Protein AF-A0A4Y8IA30-F1 (afdb_monomer)

Foldseek 3Di:
DDPPPDPPVVPFDKDWDDDDDQKIKMKGQPVVLVVVQVPDPQKDWDDFDADPVRDTRMTMIMGGPVCQQVSCVSVVHDGDDDPPVRVVVVVVVVVVVVVVVVVVVVVVVVVVVD

Solvent-accessible surface area (backbone atoms only — not comparable to full-atom values): 6814 Å² total; per-residue (Å²): 137,81,85,76,75,70,78,70,71,73,73,69,57,68,50,76,46,84,68,51,96,63,30,32,31,35,43,39,40,49,63,68,54,47,62,59,52,70,71,38,90,70,45,43,82,73,48,78,39,64,47,100,84,71,42,79,54,35,38,29,36,37,33,42,56,91,48,44,49,61,52,24,54,70,69,74,41,86,60,77,78,79,52,67,70,59,52,54,51,51,53,53,54,51,53,54,50,53,53,50,52,53,51,50,54,52,56,57,53,60,65,72,76,110

Sequence (114 aa):
MNKAKQEIKNSEVSEIWLYGRGFYKCYIENLDVVKLIMRWSSVERCSIYYTSSMRIFAYDFVFPTPTYNRVAKALGMPMKSKSIKRVIQGQRLHEVDRIAQFKSSILSSEAVLK

pLDDT: mean 85.55, std 16.03, range [39.78, 97.31]

Nearest PDB structures (foldseek):
  8ceh-assembly1_Aa  TM=5.049E-01  e=7.220E-01  Saccharomyces cerevisiae
  2npf-assembly1_A  TM=5.535E-01  e=2.269E+00  Saccharomyces cerevisiae

Structure (mmCIF, N/CA/C/O backbone):
data_AF-A0A4Y8IA30-F1
#
_entry.id   AF-A0A4Y8IA30-F1
#
loop_
_atom_site.group_PDB
_atom_site.id
_atom_site.type_symbol
_atom_site.label_atom_id
_atom_site.label_alt_id
_atom_site.label_comp_id
_atom_site.label_asym_id
_atom_site.label_entity_id
_atom_site.label_seq_id
_atom_site.pdbx_PDB_ins_code
_atom_site.Cartn_x
_atom_site.Cartn_y
_atom_site.Cartn_z
_atom_site.occupancy
_atom_site.B_iso_or_equiv
_atom_site.auth_seq_id
_atom_site.auth_comp_id
_atom_site.auth_asym_id
_atom_site.auth_atom_id
_atom_site.pdbx_PDB_model_num
ATOM 1 N N . MET A 1 1 ? -14.027 12.997 41.404 1.00 42.62 1 MET A N 1
ATOM 2 C CA . MET A 1 1 ? -14.321 11.816 40.564 1.00 42.62 1 MET A CA 1
ATOM 3 C C . MET A 1 1 ? -14.423 12.228 39.100 1.00 42.62 1 MET A C 1
ATOM 5 O O . MET A 1 1 ? -15.247 13.063 38.762 1.00 42.62 1 MET A O 1
ATOM 9 N N . ASN A 1 2 ? -13.561 11.632 38.272 1.00 45.56 2 ASN A N 1
ATOM 10 C CA . ASN A 1 2 ? -13.691 11.423 36.823 1.00 45.56 2 ASN A CA 1
ATOM 11 C C . ASN A 1 2 ? -13.614 12.636 35.869 1.00 45.56 2 ASN A C 1
ATOM 13 O O . ASN A 1 2 ? -14.472 12.822 35.014 1.00 45.56 2 ASN A O 1
ATOM 17 N N . LYS A 1 3 ? -12.491 13.371 35.914 1.00 39.78 3 LYS A N 1
ATOM 18 C CA . LYS A 1 3 ? -11.918 14.049 34.725 1.00 39.78 3 LYS A CA 1
ATOM 19 C C . LYS A 1 3 ? -10.859 13.190 34.006 1.00 39.78 3 LYS A C 1
ATOM 21 O O . LYS A 1 3 ? -10.112 13.686 33.179 1.00 39.78 3 LYS A O 1
ATOM 26 N N . ALA A 1 4 ? -10.847 11.883 34.271 1.00 44.16 4 ALA A N 1
ATOM 27 C CA . ALA A 1 4 ? -10.115 10.878 33.500 1.00 44.16 4 ALA A CA 1
ATOM 28 C C . ALA A 1 4 ? -10.933 10.406 32.280 1.00 44.16 4 ALA A C 1
ATOM 30 O O . ALA A 1 4 ? -11.013 9.216 32.002 1.00 44.16 4 ALA A O 1
ATOM 31 N N . LYS A 1 5 ? -11.576 11.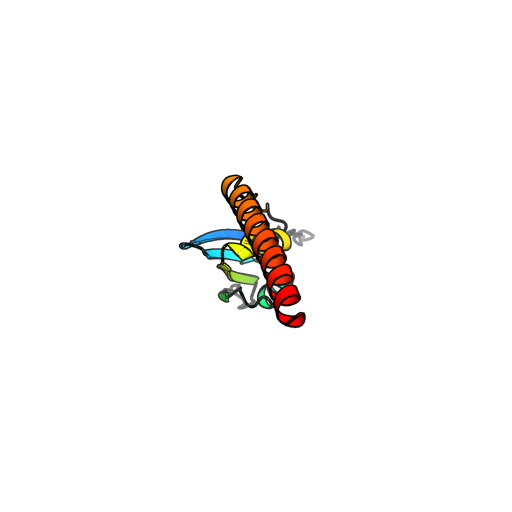343 31.568 1.00 44.34 5 LYS A N 1
ATOM 32 C CA . LYS A 1 5 ? -11.934 11.143 30.157 1.00 44.34 5 LYS A CA 1
ATOM 33 C C . LYS A 1 5 ? -10.656 11.460 29.382 1.00 44.34 5 LYS A C 1
ATOM 35 O O . LYS A 1 5 ? -10.456 12.583 28.952 1.00 44.34 5 LYS A O 1
ATOM 40 N N . GLN A 1 6 ? -9.645 10.606 29.500 1.00 45.28 6 GLN A N 1
ATOM 41 C CA . GLN A 1 6 ? -9.434 9.576 28.490 1.00 45.28 6 GLN A CA 1
ATOM 42 C C . GLN A 1 6 ? -9.240 10.242 27.123 1.00 45.28 6 GLN A C 1
ATOM 44 O O . GLN A 1 6 ? -9.861 9.879 26.132 1.00 45.28 6 GLN A O 1
ATOM 49 N N . GLU A 1 7 ? -8.329 11.218 27.085 1.00 40.41 7 GLU A N 1
ATOM 50 C CA . GLU A 1 7 ? -7.444 11.424 25.944 1.00 40.41 7 GLU A CA 1
ATOM 51 C C . GLU A 1 7 ? -6.614 10.143 25.768 1.00 40.41 7 GLU A C 1
ATOM 53 O O . GLU A 1 7 ? -5.405 10.108 25.983 1.00 40.41 7 GLU A O 1
ATOM 58 N N . ILE A 1 8 ? -7.267 9.048 25.367 1.00 46.12 8 ILE A N 1
ATOM 59 C CA . ILE A 1 8 ? -6.595 8.095 24.501 1.00 46.12 8 ILE A CA 1
ATOM 60 C C . ILE A 1 8 ? -6.456 8.887 23.213 1.00 46.12 8 ILE A C 1
ATOM 62 O O . ILE A 1 8 ? -7.348 8.938 22.369 1.00 46.12 8 ILE A O 1
ATOM 66 N N . LYS A 1 9 ? -5.351 9.623 23.138 1.00 42.50 9 LYS A N 1
ATOM 67 C CA . LYS A 1 9 ? -4.758 10.053 21.890 1.00 42.50 9 LYS A CA 1
ATOM 68 C C . LYS A 1 9 ? -4.542 8.734 21.159 1.00 42.50 9 LYS A C 1
ATOM 70 O O . LYS A 1 9 ? -3.565 8.050 21.443 1.00 42.50 9 LYS A O 1
ATOM 75 N N . ASN A 1 10 ? -5.541 8.298 20.386 1.00 45.31 10 ASN A N 1
ATOM 76 C CA . ASN A 1 10 ? -5.450 7.112 19.552 1.00 45.31 10 ASN A CA 1
ATOM 77 C C . ASN A 1 10 ? -4.227 7.375 18.683 1.00 45.31 10 ASN A C 1
ATOM 79 O O . ASN A 1 10 ? -4.275 8.188 17.762 1.00 45.31 10 ASN A O 1
ATOM 83 N N . SER A 1 11 ? -3.092 6.802 19.069 1.00 51.75 11 SER A N 1
ATOM 84 C CA . SER A 1 11 ? -1.942 6.690 18.201 1.00 51.75 11 SER A CA 1
ATOM 85 C C . SER A 1 11 ? -2.440 5.782 17.099 1.00 51.75 11 SER A C 1
ATOM 87 O O . SER A 1 11 ? -2.494 4.577 17.307 1.00 51.75 11 SER A O 1
ATOM 89 N N . GLU A 1 12 ? -2.960 6.368 16.024 1.00 73.69 12 GLU A N 1
ATOM 90 C CA . GLU A 1 12 ? -3.575 5.616 14.939 1.00 73.69 12 GLU A CA 1
ATOM 91 C C . GLU A 1 12 ? -2.552 4.597 14.451 1.00 73.69 12 GLU A C 1
ATOM 93 O O . GLU A 1 12 ? -1.518 4.959 13.880 1.00 73.69 12 GLU A O 1
ATOM 98 N N . VAL A 1 13 ? -2.793 3.323 14.760 1.00 85.50 13 VAL A N 1
ATOM 99 C CA . VAL A 1 13 ? -1.833 2.276 14.441 1.00 85.50 13 VAL A CA 1
ATOM 100 C C . VAL A 1 13 ? -2.026 1.931 12.975 1.00 85.50 13 VAL A C 1
ATOM 102 O O . VAL A 1 13 ? -3.135 1.682 12.495 1.00 85.50 13 VAL A O 1
ATOM 105 N N . SER A 1 14 ? -0.932 1.988 12.227 1.00 92.75 14 SER A N 1
ATOM 106 C CA . SER A 1 14 ? -0.885 1.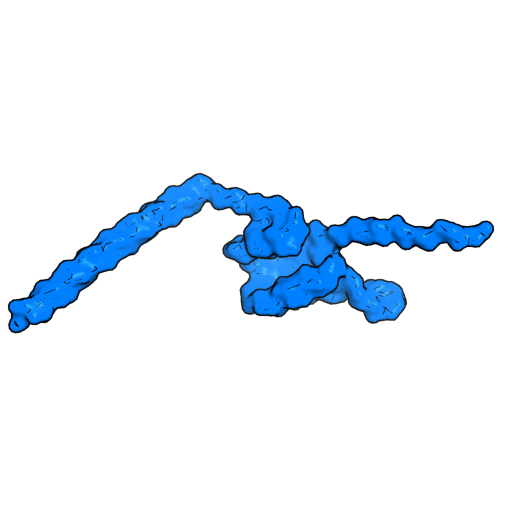565 10.836 1.00 92.75 14 SER A CA 1
ATOM 107 C C . SER A 1 14 ? 0.387 0.778 10.607 1.00 92.75 14 SER A C 1
ATOM 109 O O . SER A 1 14 ? 1.478 1.205 10.985 1.00 92.75 14 SER A O 1
ATOM 111 N N . GLU A 1 15 ? 0.243 -0.373 9.967 1.00 95.00 15 GLU A N 1
ATOM 112 C CA . GLU A 1 15 ? 1.348 -1.289 9.721 1.00 95.00 15 GLU A CA 1
ATOM 113 C C . GLU A 1 15 ? 1.314 -1.779 8.278 1.00 95.00 15 GLU A C 1
ATOM 115 O O . GLU A 1 15 ? 0.249 -1.927 7.680 1.00 95.00 15 GLU A O 1
ATOM 120 N N . ILE A 1 16 ? 2.493 -2.042 7.711 1.00 96.00 16 ILE A N 1
ATOM 121 C CA . ILE A 1 16 ? 2.649 -2.666 6.396 1.00 96.00 16 ILE A CA 1
ATOM 122 C C . ILE A 1 16 ? 3.647 -3.811 6.533 1.00 96.00 16 ILE A C 1
ATOM 124 O O . ILE A 1 16 ? 4.784 -3.595 6.953 1.00 96.00 16 ILE A O 1
ATOM 128 N N . TRP A 1 17 ? 3.275 -5.007 6.088 1.00 96.00 17 TRP A N 1
ATOM 129 C CA . TRP A 1 17 ? 4.161 -6.169 6.076 1.00 96.00 17 TRP A CA 1
ATOM 130 C C . TRP A 1 17 ? 4.082 -6.934 4.756 1.00 96.00 17 TRP A C 1
ATOM 132 O O . TRP A 1 17 ? 3.173 -6.759 3.940 1.00 96.00 17 TRP A O 1
ATOM 142 N N . LEU A 1 18 ? 5.101 -7.757 4.501 1.00 95.38 18 LEU A N 1
ATOM 143 C CA . LEU A 1 18 ? 5.128 -8.626 3.329 1.00 95.38 18 LEU A CA 1
ATOM 144 C C . LEU A 1 18 ? 4.069 -9.722 3.500 1.00 95.38 18 LEU A C 1
ATOM 146 O O . LEU A 1 18 ? 4.085 -10.435 4.497 1.00 95.38 18 LEU A O 1
ATOM 150 N N . TYR A 1 19 ? 3.173 -9.858 2.525 1.00 94.25 19 TYR A N 1
ATOM 151 C CA . TYR A 1 19 ? 2.104 -10.862 2.556 1.00 94.25 19 TYR A CA 1
ATOM 152 C C . TYR A 1 19 ? 2.436 -12.081 1.696 1.00 94.25 19 TYR A C 1
ATOM 154 O O . TYR A 1 19 ? 2.151 -13.215 2.061 1.00 94.25 19 TYR A O 1
ATOM 162 N N . GLY A 1 20 ? 3.089 -11.844 0.559 1.00 92.06 20 GLY A N 1
ATOM 163 C CA . GLY A 1 20 ? 3.477 -12.887 -0.377 1.00 92.06 20 GLY A CA 1
ATOM 164 C C . GLY A 1 20 ? 4.400 -12.349 -1.460 1.00 92.06 20 GLY A C 1
ATOM 165 O O . GLY A 1 20 ? 4.756 -11.167 -1.483 1.00 92.06 20 GLY A O 1
ATOM 166 N N . ARG A 1 21 ? 4.809 -13.216 -2.390 1.00 93.00 21 ARG A N 1
ATOM 167 C CA . ARG A 1 21 ? 5.714 -12.823 -3.475 1.00 93.00 21 ARG A CA 1
ATOM 168 C C . ARG A 1 21 ? 5.062 -11.747 -4.344 1.00 93.00 21 ARG A C 1
ATOM 170 O O . ARG A 1 21 ? 4.143 -12.023 -5.100 1.00 93.00 21 ARG A O 1
ATOM 177 N N . GLY A 1 22 ? 5.583 -10.525 -4.254 1.00 92.12 22 GLY A N 1
ATOM 178 C CA . GLY A 1 22 ? 5.088 -9.383 -5.020 1.00 92.12 22 GLY A CA 1
ATOM 179 C C . GLY A 1 22 ? 3.942 -8.612 -4.358 1.00 92.12 22 GLY A C 1
ATOM 180 O O . GLY A 1 22 ? 3.552 -7.582 -4.908 1.00 92.12 22 GLY A O 1
ATOM 181 N N . PHE A 1 23 ? 3.473 -9.020 -3.175 1.00 95.88 23 PHE A N 1
ATOM 182 C CA . PHE A 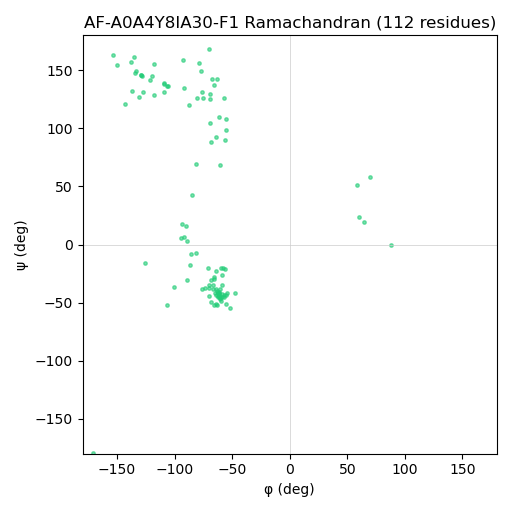1 23 ? 2.329 -8.415 -2.488 1.00 95.88 23 PHE A CA 1
ATOM 183 C C . PHE A 1 23 ? 2.647 -8.034 -1.041 1.00 95.88 23 PHE A C 1
ATOM 185 O O . PHE A 1 23 ? 3.381 -8.722 -0.329 1.00 95.88 23 PHE A O 1
ATOM 192 N N . TYR A 1 24 ? 2.045 -6.938 -0.602 1.00 97.00 24 TYR A N 1
ATOM 193 C CA . TYR A 1 24 ? 2.076 -6.443 0.767 1.00 97.00 24 TYR A CA 1
ATOM 194 C C . TYR A 1 24 ? 0.664 -6.421 1.328 1.00 97.00 24 TYR A C 1
ATOM 196 O O . TYR A 1 24 ? -0.308 -6.329 0.577 1.00 97.00 24 TYR A O 1
ATOM 204 N N . LYS A 1 25 ? 0.575 -6.485 2.650 1.00 97.31 25 LYS A N 1
ATOM 205 C CA . LYS A 1 25 ? -0.659 -6.275 3.389 1.00 97.31 25 LYS A CA 1
ATOM 206 C C . LYS A 1 25 ? -0.471 -5.093 4.329 1.00 97.31 25 LYS A C 1
ATOM 208 O O . LYS A 1 25 ? 0.641 -4.874 4.814 1.00 97.31 25 LYS A O 1
ATOM 213 N N . CYS A 1 26 ? -1.520 -4.307 4.528 1.00 96.44 26 CYS A N 1
ATOM 214 C CA . CYS A 1 26 ? -1.533 -3.256 5.532 1.00 96.44 26 CYS A CA 1
ATOM 215 C C . CYS A 1 26 ? -2.762 -3.337 6.424 1.00 96.44 26 CYS A C 1
ATOM 217 O O . CYS A 1 26 ? -3.842 -3.686 5.950 1.00 96.44 26 CYS A O 1
ATOM 219 N N . TYR A 1 27 ? -2.547 -2.966 7.681 1.00 96.88 27 TYR A N 1
ATOM 220 C CA . TYR A 1 27 ? -3.556 -2.746 8.710 1.00 96.88 27 TYR A CA 1
ATOM 221 C C . TYR A 1 27 ? -3.707 -1.244 8.931 1.00 96.88 27 TYR A C 1
ATOM 223 O O . TYR A 1 27 ? -2.701 -0.527 8.972 1.00 96.88 27 TYR A O 1
ATOM 231 N N . ILE A 1 28 ? -4.947 -0.767 9.033 1.00 95.56 28 ILE A N 1
ATOM 232 C CA . ILE A 1 28 ? -5.257 0.661 9.144 1.00 95.56 28 ILE A CA 1
ATOM 233 C C . ILE A 1 28 ? -6.434 0.875 10.099 1.00 95.56 28 ILE A C 1
ATOM 235 O O . ILE A 1 28 ? -7.547 0.422 9.819 1.00 95.56 28 ILE A O 1
ATOM 239 N N . GLU A 1 29 ? -6.212 1.639 11.169 1.00 95.31 29 GLU A N 1
ATOM 240 C CA . GLU A 1 29 ? -7.273 2.102 12.084 1.00 95.31 29 GLU A CA 1
ATOM 241 C C . GLU A 1 29 ? -7.898 3.435 11.653 1.00 95.31 29 GLU A C 1
ATOM 243 O O . GLU A 1 29 ? -9.086 3.679 11.872 1.00 95.31 29 GLU A O 1
ATOM 248 N N . ASN A 1 30 ? -7.126 4.305 10.991 1.00 92.62 30 ASN A N 1
ATOM 249 C CA . ASN A 1 30 ? -7.633 5.586 10.504 1.00 92.62 30 ASN A CA 1
ATOM 250 C C . ASN A 1 30 ? -8.623 5.379 9.341 1.00 92.62 30 ASN A C 1
ATOM 252 O O . ASN A 1 30 ? -8.240 5.139 8.190 1.00 92.62 30 ASN A O 1
ATOM 256 N N . LEU A 1 31 ? -9.915 5.537 9.637 1.00 90.94 31 LEU A N 1
ATOM 257 C CA . LEU A 1 31 ? -11.003 5.328 8.680 1.00 90.94 31 LEU A CA 1
ATOM 258 C C . LEU A 1 31 ? -10.997 6.303 7.492 1.00 90.94 31 LEU A C 1
ATOM 260 O O . LEU A 1 31 ? -11.554 5.980 6.441 1.00 90.94 31 LEU A O 1
ATOM 264 N N . ASP A 1 32 ? -10.386 7.478 7.608 1.00 92.19 32 ASP A N 1
ATOM 265 C CA . ASP A 1 32 ? -10.283 8.415 6.487 1.00 92.19 32 ASP A CA 1
ATOM 266 C C . ASP A 1 32 ? -9.214 7.968 5.488 1.00 92.19 32 ASP A C 1
ATOM 268 O O . ASP A 1 32 ? -9.443 8.006 4.273 1.00 92.19 32 ASP A O 1
ATOM 272 N N . VAL A 1 33 ? -8.098 7.422 5.979 1.00 93.38 33 VAL A N 1
ATOM 273 C CA . VAL A 1 33 ? -7.092 6.785 5.120 1.00 93.38 33 VAL A CA 1
ATOM 274 C C . VAL A 1 33 ? -7.652 5.518 4.468 1.00 93.38 33 VAL A C 1
ATOM 276 O O . VAL A 1 33 ? -7.431 5.293 3.276 1.00 93.38 33 VAL A O 1
ATOM 279 N N . VAL A 1 34 ? -8.459 4.735 5.191 1.00 93.69 34 VAL A N 1
ATOM 280 C CA . VAL A 1 34 ? -9.196 3.585 4.631 1.00 93.69 34 VAL A CA 1
ATOM 281 C C . VAL A 1 34 ? -10.059 4.012 3.441 1.00 93.69 34 VAL A C 1
ATOM 283 O O . VAL A 1 34 ? -9.943 3.429 2.361 1.00 93.69 34 VAL A O 1
ATOM 286 N N . LYS A 1 35 ? -10.891 5.054 3.591 1.00 92.25 35 LYS A N 1
ATOM 287 C CA . LYS A 1 35 ? -11.751 5.563 2.502 1.00 92.25 35 LYS A CA 1
ATOM 288 C C . LYS A 1 35 ? -10.942 6.005 1.284 1.00 92.25 35 LYS A C 1
ATOM 290 O O . LYS A 1 35 ? -11.413 5.857 0.156 1.00 92.25 35 LYS A O 1
ATOM 295 N N . LEU A 1 36 ? -9.752 6.566 1.499 1.00 93.62 36 LEU A N 1
ATOM 296 C CA . LEU A 1 36 ? -8.846 6.965 0.426 1.00 93.62 36 LEU A CA 1
ATOM 297 C C . LEU A 1 36 ? -8.280 5.746 -0.314 1.00 93.62 36 LEU A C 1
ATOM 299 O O . LEU A 1 36 ? -8.324 5.707 -1.546 1.00 93.62 36 LEU A O 1
ATOM 303 N N . ILE A 1 37 ? -7.756 4.768 0.426 1.00 93.50 37 ILE A N 1
ATOM 304 C CA . ILE A 1 37 ? -7.086 3.582 -0.122 1.00 93.50 37 ILE A CA 1
ATOM 305 C C . ILE A 1 37 ? -8.077 2.645 -0.817 1.00 93.50 37 ILE A C 1
ATOM 307 O O . ILE A 1 37 ? -7.770 2.135 -1.892 1.00 93.50 37 ILE A O 1
ATOM 311 N N . MET A 1 38 ? -9.294 2.494 -0.284 1.00 92.56 38 MET A N 1
ATOM 312 C CA . MET A 1 38 ? -10.361 1.679 -0.887 1.00 92.56 38 MET A CA 1
ATOM 313 C C . MET A 1 38 ? -10.721 2.079 -2.323 1.00 92.56 38 MET A C 1
ATOM 315 O O . MET A 1 38 ? -11.297 1.280 -3.053 1.00 92.56 38 MET A O 1
ATOM 319 N N . ARG A 1 39 ? -10.411 3.312 -2.741 1.00 92.81 39 ARG A N 1
ATOM 320 C CA . ARG A 1 39 ? -10.691 3.803 -4.100 1.00 92.81 39 ARG A CA 1
ATOM 321 C C . ARG A 1 39 ? -9.640 3.371 -5.121 1.00 92.81 39 ARG A C 1
ATOM 323 O O . ARG A 1 39 ? -9.784 3.665 -6.305 1.00 92.81 39 ARG A O 1
ATOM 330 N N . TRP A 1 40 ? -8.539 2.760 -4.692 1.00 94.94 40 TRP A N 1
ATOM 331 C CA . TRP A 1 40 ? -7.455 2.380 -5.590 1.00 94.94 40 TRP A CA 1
ATOM 332 C C . TRP A 1 40 ? -7.720 0.990 -6.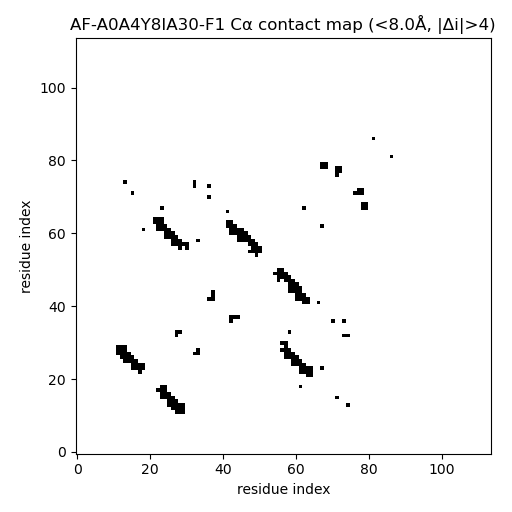163 1.00 94.94 40 TRP A C 1
ATOM 334 O O . TRP A 1 40 ? -7.741 0.009 -5.436 1.00 94.94 40 TRP A O 1
ATOM 344 N N . SER A 1 41 ? -7.831 0.898 -7.488 1.00 92.19 41 SER A N 1
ATOM 345 C CA . SER A 1 41 ? -8.144 -0.350 -8.205 1.00 92.19 41 SER A CA 1
ATOM 346 C C . SER A 1 41 ? -7.141 -1.491 -8.002 1.00 92.19 41 SER A C 1
ATOM 348 O O . SER A 1 41 ? -7.467 -2.641 -8.255 1.00 92.19 41 SER A O 1
ATOM 350 N N . SER A 1 42 ? -5.917 -1.180 -7.569 1.00 91.44 42 SER A N 1
ATOM 351 C CA . SER A 1 42 ? -4.866 -2.171 -7.291 1.00 91.44 42 SER A CA 1
ATOM 352 C C . SER A 1 42 ? -4.847 -2.651 -5.839 1.00 91.44 42 SER A C 1
ATOM 354 O O . SER A 1 42 ? -3.903 -3.327 -5.441 1.00 91.44 42 SER A O 1
ATOM 356 N N . VAL A 1 43 ? -5.830 -2.256 -5.029 1.00 94.75 43 VAL A N 1
ATOM 357 C CA . VAL A 1 43 ? -5.902 -2.593 -3.609 1.00 94.75 43 VAL A CA 1
ATOM 358 C C . VAL A 1 43 ? -7.160 -3.409 -3.347 1.00 94.75 43 VAL A C 1
ATOM 360 O O . VAL A 1 43 ? -8.263 -2.997 -3.696 1.00 94.75 43 VAL A O 1
ATOM 363 N N . GLU A 1 44 ? -6.995 -4.550 -2.691 1.00 94.19 44 GLU A N 1
ATOM 364 C CA . GLU A 1 44 ? -8.078 -5.465 -2.351 1.00 94.19 44 GLU A CA 1
ATOM 365 C C . GLU A 1 44 ? -8.339 -5.437 -0.847 1.00 94.19 44 GLU A C 1
ATOM 367 O O . GLU A 1 44 ? -7.418 -5.548 -0.036 1.00 94.19 44 GLU A O 1
ATOM 372 N N . ARG A 1 45 ? -9.607 -5.291 -0.451 1.00 91.94 45 ARG A N 1
ATOM 373 C CA . ARG A 1 45 ? -10.010 -5.372 0.958 1.00 91.94 45 ARG A CA 1
ATOM 374 C C . ARG A 1 45 ? -10.001 -6.831 1.407 1.00 91.94 45 ARG A C 1
ATOM 376 O O . ARG A 1 45 ? -10.682 -7.652 0.804 1.00 91.94 45 ARG A O 1
ATOM 383 N N . CYS A 1 46 ? -9.287 -7.123 2.490 1.00 90.69 46 CYS A N 1
ATOM 384 C CA . CYS A 1 46 ? -9.086 -8.485 2.982 1.00 90.69 46 CYS A CA 1
ATOM 385 C C . CYS A 1 46 ? -9.899 -8.769 4.255 1.00 90.69 46 CYS A C 1
ATOM 387 O O . CYS A 1 46 ? -10.674 -9.721 4.276 1.00 90.69 46 CYS A O 1
ATOM 389 N N . SER A 1 47 ? -9.789 -7.912 5.277 1.00 93.94 47 SER A N 1
ATOM 390 C CA . SER A 1 47 ? -10.474 -8.103 6.566 1.00 93.94 47 SER A CA 1
ATOM 391 C C . SER A 1 47 ? -11.058 -6.798 7.106 1.00 93.94 47 SER A C 1
ATOM 393 O O . SER A 1 47 ? -10.604 -5.707 6.757 1.00 93.94 47 SER A O 1
ATOM 395 N N . ILE A 1 48 ? -12.070 -6.922 7.968 1.00 95.50 48 ILE A N 1
ATOM 396 C CA . ILE A 1 48 ? -12.695 -5.820 8.710 1.00 95.50 48 ILE A CA 1
ATOM 397 C C . ILE A 1 48 ? -12.698 -6.208 10.187 1.00 95.50 48 ILE A C 1
ATOM 399 O O . ILE A 1 48 ? -13.108 -7.318 10.527 1.00 95.50 48 ILE A O 1
ATOM 403 N N . TYR A 1 49 ? -12.248 -5.303 11.050 1.00 94.38 49 TYR A N 1
ATOM 404 C CA . TYR A 1 49 ? -12.141 -5.536 12.487 1.00 94.38 49 TYR A CA 1
ATOM 405 C C . TYR A 1 49 ? -13.229 -4.784 13.243 1.00 94.38 49 TYR A C 1
ATOM 407 O O . TYR A 1 49 ? -13.491 -3.607 12.974 1.00 94.38 49 TYR A O 1
ATOM 415 N N . TYR A 1 50 ? -13.839 -5.471 14.208 1.00 94.88 50 TYR A N 1
ATOM 416 C CA . TYR A 1 50 ? -14.974 -4.980 14.981 1.00 94.88 50 TYR A CA 1
ATOM 417 C C . TYR A 1 50 ? -14.656 -4.963 16.474 1.00 94.88 50 TYR A C 1
ATOM 419 O O . TYR A 1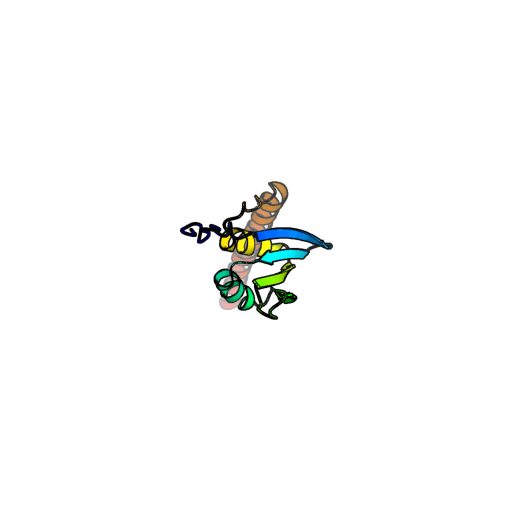 50 ? -14.021 -5.877 16.998 1.00 94.88 50 TYR A O 1
ATOM 427 N N . THR A 1 51 ? -15.123 -3.933 17.171 1.00 93.25 51 THR A N 1
ATOM 428 C CA . THR A 1 51 ? -15.133 -3.893 18.635 1.00 93.25 51 THR A CA 1
ATOM 429 C C . THR A 1 51 ? -16.167 -4.877 19.185 1.00 93.25 51 THR A C 1
ATOM 431 O O . THR A 1 51 ? -17.070 -5.312 18.469 1.00 93.25 51 THR A O 1
ATOM 434 N N . SER A 1 52 ? -16.139 -5.145 20.494 1.00 93.12 52 SER A N 1
ATOM 435 C CA . SER A 1 52 ? -17.178 -5.947 21.167 1.00 93.12 52 SER A CA 1
ATOM 436 C C . SER A 1 52 ? -18.595 -5.368 21.021 1.00 93.12 52 SER A C 1
ATOM 438 O O . SER A 1 52 ? -19.576 -6.084 21.171 1.00 93.12 52 SER A O 1
ATOM 440 N N . SER A 1 53 ? -18.712 -4.072 20.711 1.00 95.69 53 SER A N 1
ATOM 441 C CA . SER A 1 53 ? -19.974 -3.383 20.409 1.00 95.69 53 SER A CA 1
ATOM 442 C C . SER A 1 53 ? -20.343 -3.396 18.918 1.00 95.69 53 SER A C 1
ATOM 444 O O . SER A 1 53 ? -21.181 -2.602 18.492 1.00 95.69 53 SER A O 1
ATOM 446 N N . MET A 1 54 ? -19.715 -4.269 18.123 1.00 94.00 54 MET A N 1
ATOM 447 C CA . MET A 1 54 ? -19.937 -4.438 16.680 1.00 94.00 54 MET A CA 1
ATOM 448 C C . MET A 1 54 ? -19.646 -3.185 15.839 1.00 94.00 54 MET A C 1
ATOM 450 O O . MET A 1 54 ? -20.156 -3.039 14.728 1.00 94.00 54 MET A O 1
ATOM 454 N N . ARG A 1 55 ? -18.802 -2.269 16.331 1.00 91.88 55 ARG A N 1
ATOM 455 C CA . ARG A 1 55 ? -18.368 -1.092 15.565 1.00 91.88 55 ARG A CA 1
ATOM 456 C C . ARG A 1 55 ? -17.080 -1.402 14.823 1.00 91.88 55 ARG A C 1
ATOM 458 O O . ARG A 1 55 ? -16.156 -1.952 15.410 1.00 91.88 55 ARG A O 1
ATOM 465 N N . ILE A 1 56 ? -17.009 -1.015 13.554 1.00 92.94 56 ILE A N 1
ATOM 466 C CA . ILE A 1 56 ? -15.784 -1.161 12.764 1.00 92.94 56 ILE A CA 1
ATOM 467 C C . ILE A 1 56 ? -14.733 -0.188 13.294 1.00 92.94 56 ILE A C 1
ATOM 469 O O . ILE A 1 56 ? -15.024 1.003 13.420 1.00 92.94 56 ILE A O 1
ATOM 473 N N . PHE A 1 57 ? -13.529 -0.683 13.571 1.00 93.69 57 PHE A N 1
ATOM 474 C CA . PHE A 1 57 ? -12.415 0.159 14.019 1.00 93.69 57 PHE A CA 1
ATOM 475 C C . PHE A 1 57 ? -11.147 0.016 13.174 1.00 93.69 57 PHE A C 1
ATOM 477 O O . PHE A 1 57 ? -10.298 0.895 13.247 1.00 93.69 57 PHE A O 1
ATOM 484 N N . ALA A 1 58 ? -11.022 -1.031 12.351 1.00 94.81 58 ALA A N 1
ATOM 485 C CA . ALA A 1 58 ? -9.878 -1.179 11.456 1.00 94.81 58 ALA A CA 1
ATOM 486 C C . ALA A 1 58 ? -10.197 -2.007 10.209 1.00 94.81 58 ALA A C 1
ATOM 488 O O . ALA A 1 58 ? -11.178 -2.760 10.161 1.00 94.81 58 ALA A O 1
ATOM 489 N N . TYR A 1 59 ? -9.333 -1.880 9.207 1.00 96.50 59 TYR A N 1
ATOM 490 C CA . TYR A 1 59 ? -9.383 -2.634 7.960 1.00 96.50 59 TYR A CA 1
ATOM 491 C C . TYR A 1 59 ? -8.011 -3.178 7.588 1.00 96.50 59 TYR A C 1
ATOM 493 O O . TYR A 1 59 ? -6.994 -2.523 7.812 1.00 96.50 59 TYR A O 1
ATOM 501 N N . ASP A 1 60 ? -8.032 -4.321 6.909 1.00 96.19 60 ASP A N 1
ATOM 502 C CA . ASP A 1 60 ? -6.875 -4.874 6.222 1.00 96.19 60 ASP A CA 1
ATOM 503 C C . ASP A 1 60 ? -7.026 -4.781 4.707 1.00 96.19 60 ASP A C 1
ATOM 505 O O . ASP A 1 60 ? -8.070 -5.138 4.143 1.00 96.19 60 ASP A O 1
ATOM 509 N N . PHE A 1 61 ? -5.931 -4.431 4.039 1.00 97.12 61 PHE A N 1
ATOM 510 C CA . PHE A 1 61 ? -5.837 -4.402 2.584 1.00 97.12 61 PHE A CA 1
ATOM 511 C C . PHE A 1 61 ? -4.621 -5.156 2.074 1.00 97.12 61 PHE A C 1
ATOM 513 O O . PHE A 1 61 ? -3.558 -5.110 2.684 1.00 97.12 61 PHE A O 1
ATOM 520 N N . VAL A 1 62 ? -4.754 -5.790 0.913 1.00 97.25 62 VAL A N 1
ATOM 521 C CA . VAL A 1 62 ? -3.651 -6.386 0.155 1.00 97.25 62 VAL A CA 1
ATOM 522 C C . VAL A 1 62 ? -3.410 -5.556 -1.100 1.00 97.25 62 VAL A C 1
ATOM 524 O O . VAL A 1 62 ? -4.347 -5.102 -1.751 1.00 97.25 62 VAL A O 1
ATOM 527 N N . PHE A 1 63 ? -2.145 -5.324 -1.437 1.00 96.88 63 PHE A N 1
ATOM 528 C CA . PHE A 1 63 ? -1.765 -4.530 -2.603 1.00 96.88 63 PHE A CA 1
ATOM 529 C C . PHE A 1 63 ? -0.424 -4.988 -3.190 1.00 96.88 63 PHE A C 1
ATOM 531 O O . PHE A 1 63 ? 0.429 -5.537 -2.483 1.00 96.88 63 PHE A O 1
ATOM 538 N N . PRO A 1 64 ? -0.185 -4.764 -4.492 1.00 96.38 64 PRO A N 1
ATOM 539 C CA . PRO A 1 64 ? 1.033 -5.203 -5.144 1.00 96.38 64 PRO A CA 1
ATOM 540 C C . PRO A 1 64 ? 2.202 -4.261 -4.823 1.00 96.38 64 PRO A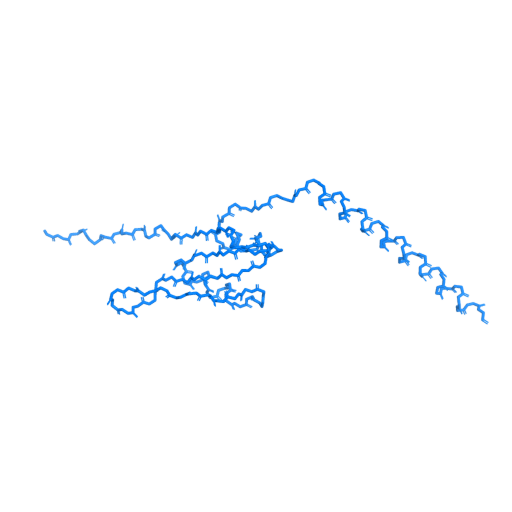 C 1
ATOM 542 O O . PRO A 1 64 ? 2.045 -3.071 -4.544 1.00 96.38 64 PRO A O 1
ATOM 545 N N . THR A 1 65 ? 3.421 -4.788 -4.933 1.00 94.19 65 THR A N 1
ATOM 546 C CA . THR A 1 65 ? 4.690 -4.078 -4.675 1.00 94.19 65 THR A CA 1
ATOM 547 C C . THR A 1 65 ? 4.795 -2.695 -5.331 1.00 94.19 65 THR A C 1
ATOM 549 O O . THR A 1 65 ? 5.285 -1.777 -4.668 1.00 94.19 65 THR A O 1
ATOM 552 N N . PRO A 1 66 ? 4.367 -2.483 -6.595 1.00 92.56 66 PRO A N 1
ATOM 553 C CA . PRO A 1 66 ? 4.430 -1.163 -7.222 1.00 92.56 66 PRO A CA 1
ATOM 554 C C . PRO A 1 66 ? 3.641 -0.082 -6.467 1.00 92.56 66 PRO A C 1
ATOM 556 O O . PRO A 1 66 ? 4.014 1.088 -6.524 1.00 92.56 66 PRO A O 1
ATOM 559 N N . THR A 1 67 ? 2.604 -0.468 -5.719 1.00 94.81 67 THR A N 1
ATOM 560 C CA . THR A 1 67 ? 1.735 0.441 -4.960 1.00 94.81 67 THR A CA 1
ATOM 561 C C . THR A 1 67 ? 2.296 0.757 -3.565 1.00 94.81 67 THR A C 1
ATOM 563 O O . THR A 1 67 ? 1.809 1.677 -2.912 1.00 94.81 67 THR A O 1
ATOM 566 N N . TYR A 1 68 ? 3.374 0.088 -3.123 1.00 94.81 68 TYR A N 1
ATOM 567 C CA . TYR A 1 68 ? 3.924 0.233 -1.765 1.00 94.81 68 TYR A CA 1
ATOM 568 C C . TYR A 1 68 ? 4.192 1.682 -1.366 1.00 94.81 68 TYR A C 1
ATOM 570 O O . TYR A 1 68 ? 3.675 2.140 -0.355 1.00 94.81 68 TYR A O 1
ATOM 578 N N . ASN A 1 69 ? 4.960 2.435 -2.161 1.00 94.75 69 ASN A N 1
ATOM 579 C CA . ASN A 1 69 ? 5.310 3.811 -1.785 1.00 94.75 69 ASN A CA 1
ATOM 580 C C . ASN A 1 69 ? 4.083 4.729 -1.745 1.00 94.75 69 ASN A C 1
ATOM 582 O O . ASN A 1 69 ? 4.067 5.689 -0.982 1.00 94.75 69 ASN A O 1
ATOM 586 N N . ARG A 1 70 ? 3.048 4.426 -2.536 1.00 95.25 70 ARG A N 1
ATOM 587 C CA . ARG A 1 70 ? 1.787 5.168 -2.525 1.00 95.25 70 ARG A CA 1
ATOM 588 C C . ARG A 1 70 ? 1.011 4.905 -1.230 1.00 95.25 70 ARG A C 1
ATOM 590 O O . ARG A 1 70 ? 0.544 5.862 -0.622 1.00 95.25 70 ARG A O 1
ATOM 597 N N . VAL A 1 71 ? 0.926 3.642 -0.800 1.00 94.94 71 VAL A N 1
ATOM 598 C CA . VAL A 1 71 ? 0.307 3.245 0.480 1.00 94.94 71 VAL A CA 1
ATOM 599 C C . VAL A 1 71 ? 1.092 3.817 1.660 1.00 94.94 71 VAL A C 1
ATOM 601 O O . VAL A 1 71 ? 0.515 4.510 2.488 1.00 94.94 71 VAL A O 1
ATOM 604 N N . ALA A 1 72 ? 2.413 3.617 1.693 1.00 94.88 72 ALA A N 1
ATOM 605 C CA . ALA A 1 72 ? 3.275 4.123 2.759 1.00 94.88 72 ALA A CA 1
ATOM 606 C C . ALA A 1 72 ? 3.156 5.645 2.911 1.00 94.88 72 ALA A C 1
ATOM 608 O O . ALA A 1 72 ? 2.992 6.136 4.021 1.00 94.88 72 ALA A O 1
ATOM 609 N N . LYS A 1 73 ? 3.130 6.393 1.798 1.00 94.88 73 LYS A N 1
ATOM 610 C CA . LYS A 1 73 ? 2.916 7.845 1.826 1.00 94.88 73 LYS A CA 1
ATOM 611 C C . LYS A 1 73 ? 1.555 8.229 2.417 1.00 94.88 73 LYS A C 1
ATOM 613 O O . LYS A 1 73 ? 1.497 9.179 3.188 1.00 94.88 73 LYS A O 1
ATOM 618 N N . ALA A 1 74 ? 0.481 7.523 2.061 1.00 93.81 74 ALA A N 1
ATOM 619 C CA . ALA A 1 74 ? -0.855 7.795 2.600 1.00 93.81 74 ALA A CA 1
ATOM 620 C C . ALA A 1 74 ? -0.959 7.506 4.106 1.00 93.81 74 ALA A C 1
ATOM 622 O O . ALA A 1 74 ? -1.711 8.182 4.796 1.00 93.81 74 ALA A O 1
ATOM 623 N N . LEU A 1 75 ? -0.175 6.548 4.604 1.00 92.38 75 LEU A N 1
ATOM 624 C CA . LEU A 1 75 ? -0.104 6.182 6.021 1.00 92.38 75 LEU A CA 1
ATOM 625 C C . LEU A 1 75 ? 0.949 6.984 6.810 1.00 92.38 75 LEU A C 1
ATOM 627 O O . LEU A 1 75 ? 1.183 6.694 7.976 1.00 92.38 75 LEU A O 1
ATOM 631 N N . GLY A 1 76 ? 1.639 7.950 6.188 1.00 91.31 76 GLY A N 1
ATOM 632 C CA . GLY A 1 76 ? 2.736 8.682 6.838 1.00 91.31 76 GLY A CA 1
ATOM 633 C C . GLY A 1 76 ? 3.951 7.810 7.192 1.00 91.31 76 GLY A C 1
ATOM 634 O O . GLY A 1 76 ? 4.765 8.186 8.030 1.00 91.31 76 GLY A O 1
ATOM 635 N N . MET A 1 77 ? 4.085 6.643 6.559 1.00 91.75 77 MET A N 1
ATOM 636 C CA . MET A 1 77 ? 5.131 5.660 6.826 1.00 91.75 77 MET A CA 1
ATOM 637 C C . MET A 1 77 ? 6.355 5.843 5.912 1.00 91.75 77 MET A C 1
ATOM 639 O O . MET A 1 77 ? 6.244 6.390 4.806 1.00 91.75 77 MET A O 1
ATOM 643 N N . PRO A 1 78 ? 7.531 5.318 6.308 1.00 90.88 78 PRO A N 1
ATOM 644 C CA . PRO A 1 78 ? 8.722 5.336 5.468 1.00 90.88 78 PRO A CA 1
ATOM 645 C C . PRO A 1 78 ? 8.500 4.660 4.109 1.00 90.88 78 PRO A C 1
ATOM 647 O O . PRO A 1 78 ? 8.108 3.493 4.002 1.00 90.88 78 PRO A O 1
ATOM 650 N N . MET A 1 79 ? 8.803 5.396 3.042 1.00 93.88 79 MET A N 1
ATOM 651 C CA . MET A 1 79 ? 8.796 4.865 1.682 1.00 93.88 79 MET A CA 1
ATOM 652 C C . MET A 1 79 ? 10.044 4.018 1.427 1.00 93.88 79 MET A C 1
ATOM 654 O O . MET A 1 79 ? 11.131 4.308 1.924 1.00 93.88 79 MET A O 1
ATOM 658 N N . LYS A 1 80 ? 9.915 3.002 0.573 1.00 87.88 80 LYS A N 1
ATOM 659 C CA . LYS A 1 80 ? 11.067 2.238 0.094 1.00 87.88 80 LYS A CA 1
ATOM 660 C C . LYS A 1 80 ? 11.827 3.039 -0.952 1.00 87.88 80 LYS A C 1
ATOM 662 O O . LYS A 1 80 ? 11.249 3.530 -1.927 1.00 87.88 80 LYS A O 1
ATOM 667 N N . SER A 1 81 ? 13.143 3.113 -0.786 1.00 83.19 81 SER A N 1
ATOM 668 C CA . SER A 1 81 ? 14.037 3.573 -1.840 1.00 83.19 81 SER A CA 1
ATOM 669 C C . SER A 1 81 ? 14.045 2.555 -2.985 1.00 83.19 81 SER A C 1
ATOM 671 O O . SER A 1 81 ? 13.957 1.339 -2.788 1.00 83.19 81 SER A O 1
ATOM 673 N N . LYS A 1 82 ? 14.108 3.048 -4.225 1.00 77.31 82 LYS A N 1
ATOM 674 C CA . LYS A 1 82 ? 14.339 2.165 -5.373 1.00 77.31 82 LYS A CA 1
ATOM 675 C C . LYS A 1 82 ? 15.744 1.579 -5.239 1.00 77.31 82 LYS A C 1
ATOM 677 O O . LYS A 1 82 ? 16.683 2.307 -4.930 1.00 77.31 82 LYS A O 1
ATOM 682 N N . SER A 1 83 ? 15.905 0.285 -5.514 1.00 80.62 83 SER A N 1
ATOM 683 C CA . SER A 1 83 ? 17.248 -0.293 -5.584 1.00 80.62 83 SER A CA 1
ATOM 684 C C . SER A 1 83 ? 18.031 0.348 -6.732 1.00 80.62 83 SER A C 1
ATOM 686 O O . SER A 1 83 ? 17.477 0.591 -7.807 1.00 80.62 83 SER A O 1
ATOM 688 N N . ILE A 1 84 ? 19.330 0.581 -6.527 1.00 81.56 84 ILE A N 1
ATOM 689 C CA . ILE A 1 84 ? 20.220 1.169 -7.544 1.00 81.56 84 ILE A CA 1
ATOM 690 C C . ILE A 1 84 ? 20.159 0.361 -8.848 1.00 81.56 84 ILE A C 1
ATOM 692 O O . ILE A 1 84 ? 20.011 0.928 -9.925 1.00 81.56 84 ILE A O 1
ATOM 696 N N . LYS A 1 85 ? 20.149 -0.977 -8.751 1.00 82.81 85 LYS A N 1
ATOM 69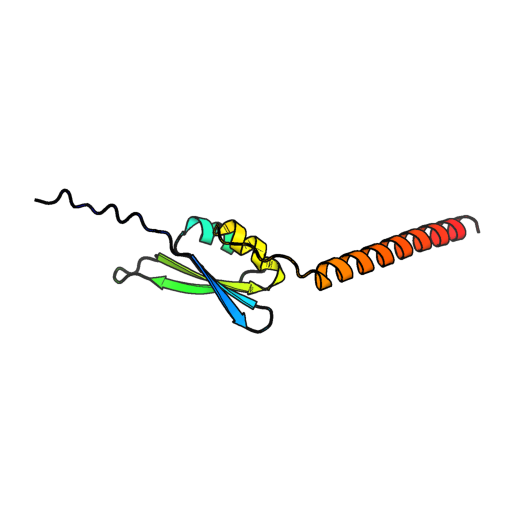7 C CA . LYS A 1 85 ? 19.994 -1.877 -9.907 1.00 82.81 85 LYS A CA 1
ATOM 698 C C . LYS A 1 85 ? 18.724 -1.580 -10.711 1.00 82.81 85 LYS A C 1
ATOM 700 O O . LYS A 1 85 ? 18.777 -1.519 -11.935 1.00 82.81 85 LYS A O 1
ATOM 705 N N . ARG A 1 86 ? 17.592 -1.350 -10.034 1.00 78.88 86 ARG A N 1
ATOM 706 C CA . ARG A 1 86 ? 16.312 -1.028 -10.682 1.00 78.88 86 ARG A CA 1
ATOM 707 C C . ARG A 1 86 ? 16.323 0.363 -11.314 1.00 78.88 86 ARG A C 1
ATOM 709 O O . ARG A 1 86 ? 15.705 0.547 -12.357 1.00 78.88 86 ARG A O 1
ATOM 716 N N . VAL A 1 87 ? 17.017 1.325 -10.705 1.00 82.56 87 VAL A N 1
ATOM 717 C CA . VAL A 1 87 ? 17.210 2.665 -11.286 1.00 82.56 87 VAL A CA 1
ATOM 718 C C . VAL A 1 87 ? 18.008 2.568 -12.586 1.00 82.56 87 VAL A C 1
ATOM 720 O O . VAL A 1 87 ? 17.522 3.024 -13.617 1.00 82.56 87 VAL A O 1
ATOM 723 N N . ILE A 1 88 ? 19.161 1.894 -12.558 1.00 89.31 88 ILE A N 1
ATOM 724 C CA . ILE A 1 88 ? 20.021 1.693 -13.736 1.00 89.31 88 ILE A CA 1
ATOM 725 C C . ILE A 1 88 ? 19.260 0.967 -14.849 1.00 89.31 88 ILE A C 1
ATOM 727 O O . ILE A 1 88 ? 19.302 1.374 -16.007 1.00 89.31 88 ILE A O 1
ATOM 731 N N . GLN A 1 89 ? 18.525 -0.096 -14.513 1.00 90.81 89 GLN A N 1
ATOM 732 C CA . GLN A 1 89 ? 17.722 -0.824 -15.495 1.00 90.81 89 GLN A CA 1
ATOM 733 C C . GLN A 1 89 ? 16.636 0.062 -16.121 1.00 90.81 89 GLN A C 1
ATOM 735 O O . GLN A 1 89 ? 16.435 0.009 -17.331 1.00 90.81 89 GLN A O 1
ATOM 740 N N . GLY A 1 90 ? 15.967 0.898 -15.322 1.00 86.75 90 GLY A N 1
ATOM 741 C CA . GLY A 1 90 ? 14.983 1.856 -15.825 1.00 86.75 90 GLY A CA 1
ATOM 742 C C . GLY A 1 90 ? 15.592 2.890 -16.776 1.00 86.75 90 GLY A C 1
ATOM 743 O O . GLY A 1 90 ? 15.011 3.165 -17.820 1.00 86.75 90 GLY A O 1
ATOM 744 N N . GLN A 1 91 ? 16.781 3.411 -16.457 1.00 91.25 91 GLN A N 1
ATOM 745 C CA . GLN A 1 91 ? 17.514 4.337 -17.331 1.00 91.25 91 GLN A CA 1
ATOM 746 C C . GLN A 1 91 ? 17.872 3.688 -18.673 1.00 91.25 91 GLN A C 1
ATOM 748 O O . GLN A 1 91 ? 17.646 4.290 -19.719 1.00 91.25 91 GLN A O 1
ATOM 753 N N . ARG A 1 92 ? 18.349 2.436 -18.652 1.00 92.38 92 ARG A N 1
ATOM 754 C CA . ARG A 1 92 ? 18.657 1.674 -19.874 1.00 92.38 92 ARG A CA 1
ATOM 755 C C . ARG A 1 92 ? 17.427 1.471 -20.754 1.00 92.38 92 ARG A C 1
ATOM 757 O O . ARG A 1 92 ? 17.499 1.690 -21.956 1.00 92.38 92 ARG A O 1
ATOM 764 N N . LEU A 1 93 ? 16.299 1.068 -20.166 1.00 92.38 93 LEU A N 1
ATOM 765 C CA . LEU A 1 93 ? 15.054 0.876 -20.919 1.00 92.38 93 LEU A CA 1
ATOM 766 C C . LEU A 1 93 ? 14.574 2.179 -21.566 1.00 92.38 93 LEU A C 1
ATOM 768 O O . LEU A 1 93 ? 14.183 2.170 -22.727 1.00 92.38 93 LEU A O 1
ATOM 772 N N . HIS A 1 94 ? 14.660 3.294 -20.841 1.00 91.81 94 HIS A N 1
ATOM 773 C CA . HIS A 1 94 ? 14.304 4.608 -21.369 1.00 91.81 94 HIS A CA 1
ATOM 774 C C . HIS A 1 94 ? 15.207 5.035 -22.537 1.00 91.81 94 HIS A C 1
ATOM 776 O O . HIS A 1 94 ? 14.735 5.604 -23.518 1.00 91.81 94 HIS A O 1
ATOM 782 N N . GLU A 1 95 ? 16.510 4.761 -22.460 1.00 94.19 95 GLU A N 1
ATOM 783 C CA . GLU A 1 95 ? 17.435 5.052 -23.557 1.00 94.19 95 GLU A CA 1
ATOM 784 C C . GLU A 1 95 ? 17.123 4.229 -24.813 1.00 94.19 95 GLU A C 1
ATOM 786 O O . GLU A 1 95 ? 17.093 4.782 -25.914 1.00 94.19 95 GLU A O 1
ATOM 791 N N . VAL A 1 96 ? 16.838 2.935 -24.645 1.00 94.00 96 VAL A N 1
ATOM 792 C CA . VAL A 1 96 ? 16.428 2.052 -25.746 1.00 94.00 96 VAL A CA 1
ATOM 793 C C . VAL A 1 96 ? 15.139 2.554 -26.395 1.00 94.00 96 VAL A C 1
ATOM 795 O O . VAL A 1 96 ? 15.081 2.650 -27.620 1.00 94.00 96 VAL A O 1
ATOM 798 N N . ASP A 1 97 ? 14.138 2.923 -25.594 1.00 93.00 97 ASP A N 1
ATOM 799 C CA . ASP A 1 97 ? 12.862 3.443 -26.093 1.00 93.00 97 ASP A CA 1
ATOM 800 C C . ASP A 1 97 ? 13.046 4.755 -26.871 1.00 93.00 97 ASP A C 1
ATOM 802 O O . ASP A 1 97 ? 12.566 4.891 -27.995 1.00 93.00 97 ASP A O 1
ATOM 806 N N . ARG A 1 98 ? 13.860 5.684 -26.352 1.00 93.44 98 ARG A N 1
ATOM 807 C CA . ARG A 1 98 ? 14.211 6.928 -27.056 1.00 93.44 98 ARG A CA 1
ATOM 808 C C . ARG A 1 98 ? 14.850 6.656 -28.422 1.00 93.44 98 ARG A C 1
ATOM 810 O O . ARG A 1 98 ? 14.503 7.306 -29.406 1.00 93.44 98 ARG A O 1
ATOM 817 N N . ILE A 1 99 ? 15.789 5.708 -28.495 1.00 93.19 99 ILE A N 1
ATOM 818 C CA . ILE A 1 99 ? 16.436 5.329 -29.762 1.00 93.19 99 ILE A CA 1
ATOM 819 C C . ILE A 1 99 ? 15.415 4.706 -30.720 1.00 93.19 99 ILE A C 1
ATOM 821 O O . ILE A 1 99 ? 15.435 5.016 -31.912 1.00 93.19 99 ILE A O 1
ATOM 825 N N . ALA A 1 100 ? 14.525 3.846 -30.222 1.00 92.12 100 ALA A N 1
ATOM 826 C CA . ALA A 1 100 ? 13.483 3.218 -31.027 1.00 92.12 100 ALA A CA 1
ATOM 827 C C . ALA A 1 100 ? 12.514 4.259 -31.610 1.00 92.12 100 ALA A C 1
ATOM 829 O O . ALA A 1 100 ? 12.244 4.231 -32.811 1.00 92.12 100 ALA A O 1
ATOM 830 N N . GLN A 1 101 ? 12.063 5.220 -30.801 1.00 91.19 101 GLN A N 1
ATOM 831 C CA . GLN A 1 101 ? 11.212 6.327 -31.245 1.00 91.19 101 GLN A CA 1
ATOM 832 C C . GLN A 1 101 ? 11.906 7.188 -32.306 1.00 91.19 101 GLN A C 1
ATOM 834 O O . GLN A 1 101 ? 11.316 7.476 -33.347 1.00 91.19 101 GLN A O 1
ATOM 839 N N . PHE A 1 102 ? 13.179 7.536 -32.094 1.00 91.06 102 PHE A N 1
ATOM 840 C CA . PHE A 1 102 ? 13.958 8.302 -33.068 1.00 91.06 102 PHE A CA 1
ATOM 841 C C . PHE A 1 102 ? 14.076 7.565 -34.410 1.00 91.06 102 PHE A C 1
ATOM 843 O O . PHE A 1 102 ? 13.756 8.124 -35.459 1.00 91.06 102 PHE A O 1
ATOM 850 N N . LYS A 1 103 ? 14.449 6.280 -34.391 1.00 89.81 103 LYS A N 1
ATOM 851 C CA . LYS A 1 103 ? 14.538 5.460 -35.611 1.00 89.81 103 LYS A CA 1
ATOM 852 C C . LYS A 1 103 ? 13.189 5.308 -36.313 1.00 89.81 103 LYS A C 1
ATOM 854 O O . LYS A 1 103 ? 13.134 5.415 -37.533 1.00 89.81 103 LYS A O 1
ATOM 859 N N . SER A 1 104 ? 12.113 5.102 -35.555 1.00 87.62 104 SER A N 1
ATOM 860 C CA . SER A 1 104 ? 10.752 5.033 -36.096 1.00 87.62 104 SER A CA 1
ATOM 861 C C . SER A 1 104 ? 10.374 6.327 -36.822 1.00 87.62 104 SER A C 1
ATOM 863 O O . SER A 1 104 ? 9.849 6.281 -37.933 1.00 87.62 104 SER A O 1
ATOM 865 N N . SER A 1 105 ? 10.717 7.487 -36.251 1.00 87.19 105 SER A N 1
ATOM 866 C CA . SER A 1 105 ? 10.426 8.787 -36.868 1.00 87.19 105 SER A CA 1
ATOM 867 C C . SER A 1 105 ? 11.163 8.999 -38.198 1.00 87.19 105 SER A C 1
ATOM 869 O O . SER A 1 105 ? 10.572 9.507 -39.150 1.00 87.19 105 SER A O 1
ATOM 871 N N . ILE A 1 106 ? 12.416 8.537 -38.303 1.00 84.94 106 ILE A N 1
ATOM 872 C CA . ILE A 1 106 ? 13.198 8.585 -39.548 1.00 84.94 106 ILE A CA 1
ATOM 873 C C . ILE A 1 106 ? 12.568 7.683 -40.610 1.00 84.94 106 ILE A C 1
ATOM 875 O O . ILE A 1 106 ? 12.259 8.151 -41.701 1.00 84.94 106 ILE A O 1
ATOM 879 N N . LEU A 1 107 ? 12.306 6.417 -40.270 1.00 80.88 107 LEU A N 1
ATOM 880 C CA . LEU A 1 107 ? 11.723 5.444 -41.202 1.00 80.88 107 LEU A CA 1
ATOM 881 C C . LEU A 1 107 ? 10.343 5.885 -41.708 1.00 80.88 107 LEU A C 1
ATOM 883 O O . LEU A 1 107 ? 10.023 5.720 -42.882 1.00 80.88 107 LEU A O 1
ATOM 887 N N . SER A 1 108 ? 9.542 6.490 -40.831 1.00 72.94 108 SER A N 1
ATOM 888 C CA . SER A 1 108 ? 8.233 7.042 -41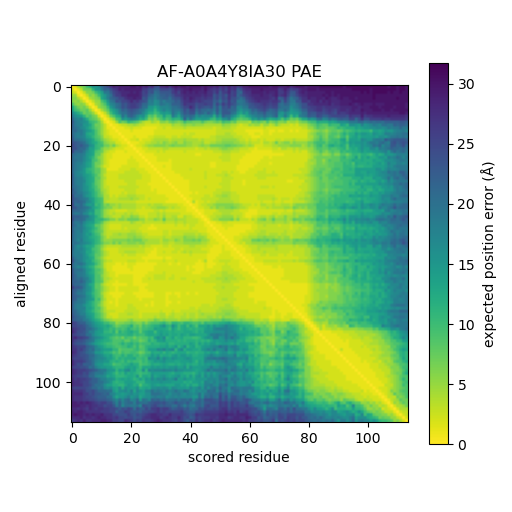.193 1.00 72.94 108 SER A CA 1
ATOM 889 C C . SER A 1 108 ? 8.357 8.237 -42.143 1.00 72.94 108 SER A C 1
ATOM 891 O O . SER A 1 108 ? 7.523 8.401 -43.026 1.00 72.94 108 SER A O 1
ATOM 893 N N . SER A 1 109 ? 9.403 9.055 -41.997 1.00 66.44 109 SER A N 1
ATOM 894 C CA . SER A 1 109 ? 9.649 10.219 -42.862 1.00 66.44 109 SER A CA 1
ATOM 895 C C . SER A 1 109 ? 10.146 9.810 -44.253 1.00 66.44 109 SER A C 1
ATOM 897 O O . SER A 1 109 ? 9.731 10.390 -45.253 1.00 66.44 109 SER A O 1
ATOM 899 N N . GLU A 1 110 ? 10.985 8.775 -44.339 1.00 68.06 110 GLU A N 1
ATOM 900 C CA . GLU A 1 110 ? 11.455 8.214 -45.615 1.00 68.06 110 GLU A CA 1
ATOM 901 C C . GLU A 1 110 ? 10.334 7.521 -46.405 1.00 68.06 110 GLU A C 1
ATOM 903 O O . GLU A 1 110 ? 10.347 7.541 -47.635 1.00 68.06 110 GLU A O 1
ATOM 908 N N . ALA A 1 111 ? 9.345 6.941 -45.718 1.00 60.94 111 ALA A N 1
ATOM 909 C CA . ALA A 1 111 ? 8.186 6.30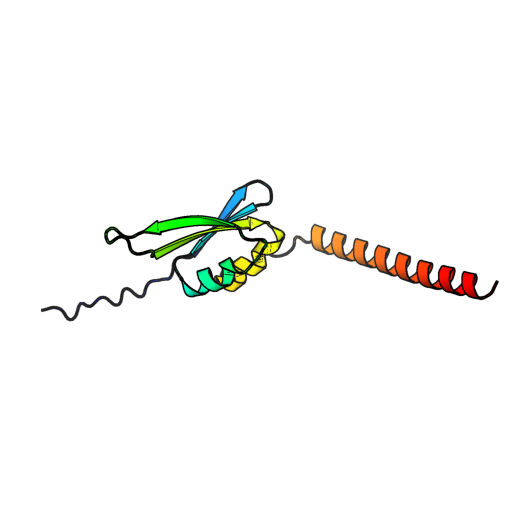4 -46.344 1.00 60.94 111 ALA A CA 1
ATOM 910 C C . ALA A 1 111 ? 7.199 7.299 -46.989 1.00 60.94 111 ALA A C 1
ATOM 912 O O . ALA A 1 111 ? 6.426 6.894 -47.847 1.00 60.94 111 ALA A O 1
ATOM 913 N N . VAL A 1 112 ? 7.221 8.579 -46.598 1.00 59.44 112 VAL A N 1
ATOM 914 C CA . VAL A 1 112 ? 6.350 9.639 -47.153 1.00 59.44 112 VAL A CA 1
ATOM 915 C C . VAL A 1 112 ? 6.955 10.290 -48.407 1.00 59.44 112 VAL A C 1
ATOM 917 O O . VAL A 1 112 ? 6.248 10.940 -49.171 1.00 59.44 112 VAL A O 1
ATOM 920 N N . LEU A 1 113 ? 8.261 10.121 -48.637 1.00 56.22 113 LEU A N 1
ATOM 921 C CA . LEU A 1 113 ? 8.994 10.708 -49.768 1.00 56.22 113 LEU A CA 1
ATOM 922 C C . LEU A 1 113 ? 9.112 9.771 -50.988 1.00 56.22 113 LEU A C 1
ATOM 924 O O . LEU A 1 113 ? 9.799 10.117 -51.950 1.00 56.22 113 LEU A O 1
ATOM 928 N N . LYS A 1 114 ? 8.467 8.601 -50.952 1.00 47.00 114 LYS A N 1
ATOM 929 C CA . LYS A 1 114 ? 8.338 7.659 -52.074 1.00 47.00 114 LYS A CA 1
ATOM 930 C C . LYS A 1 114 ? 6.890 7.576 -52.525 1.00 47.00 114 LYS A C 1
ATOM 932 O O . LYS A 1 114 ? 6.696 7.434 -53.750 1.00 47.00 114 LYS A O 1
#

Secondary structure (DSSP, 8-state):
-------------EEEEEEETTEEEEEE--HHHHHHHTT-TT-EEEEEEE-TTS-EEEEEEEEEGGGHHHHHHHTTPPPPPPPHHHHHHHHHHHHHHHHHHHHHHHHHHHHH--

Mean predicted aligned error: 10.3 Å

Radius of gyration: 23.36 Å; Cα contacts (8 Å, |Δi|>4): 119; chains: 1; bounding box: 40×27×93 Å